Protein AF-A0A3C1WNS5-F1 (afdb_monomer_lite)

Radius of gyration: 11.4 Å; chains: 1; bounding box: 28×20×23 Å

Foldseek 3Di:
DAAKDFDDDPNRTQGIWGDPPVDIDDPHDPVPDDDDD

Sequence (37 aa):
EKGWLLAQYENHPLGWLKSLGNRMNNYFPTEWRIRNY

Structure (mmCIF, N/CA/C/O backbone):
data_AF-A0A3C1WNS5-F1
#
_entry.id   AF-A0A3C1WNS5-F1
#
loop_
_atom_site.group_PDB
_atom_site.id
_atom_site.type_symbol
_atom_site.label_atom_id
_atom_site.label_alt_id
_atom_site.label_comp_id
_atom_site.label_asym_id
_atom_site.label_entity_id
_atom_site.label_seq_id
_atom_site.pdbx_PDB_ins_code
_atom_site.Cartn_x
_atom_site.Cartn_y
_atom_site.Cartn_z
_atom_site.occupancy
_atom_site.B_iso_or_equiv
_atom_site.auth_seq_id
_atom_site.auth_comp_id
_atom_site.auth_asym_id
_atom_site.auth_atom_id
_atom_site.pdbx_PDB_model_num
ATOM 1 N N . GLU A 1 1 ? -5.677 7.494 10.705 1.00 70.69 1 GLU A N 1
ATOM 2 C CA . GLU A 1 1 ? -6.645 6.377 10.690 1.00 70.69 1 GLU A CA 1
ATOM 3 C C . GLU A 1 1 ? -5.899 5.046 10.746 1.00 70.69 1 GLU A C 1
ATOM 5 O O . GLU A 1 1 ? -4.864 4.919 10.092 1.00 70.69 1 GLU A O 1
ATOM 10 N N . LYS A 1 2 ? -6.341 4.103 11.584 1.00 86.38 2 LYS A N 1
ATOM 11 C CA . LYS A 1 2 ? -5.756 2.754 11.679 1.00 86.38 2 LYS A CA 1
ATOM 12 C C . LYS A 1 2 ? -6.655 1.798 10.905 1.00 86.38 2 LYS A C 1
ATOM 14 O O . LYS A 1 2 ? -7.865 1.845 11.092 1.00 86.38 2 LYS A O 1
ATOM 19 N N . GLY A 1 3 ? -6.080 0.940 10.068 1.00 94.56 3 GLY A N 1
ATOM 20 C CA . GLY A 1 3 ? -6.864 0.030 9.235 1.00 94.56 3 GLY A CA 1
ATOM 21 C C . GLY A 1 3 ? -6.230 -0.261 7.882 1.00 94.56 3 GLY A C 1
ATOM 22 O O .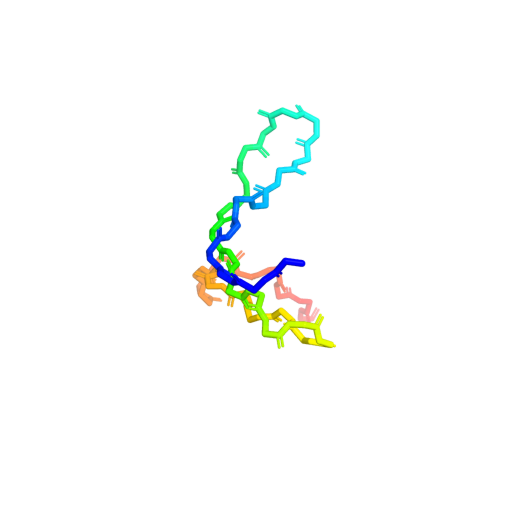 GLY A 1 3 ? -5.048 0.008 7.662 1.00 94.56 3 GLY A O 1
ATOM 23 N N . TRP A 1 4 ? -7.028 -0.846 6.996 1.00 95.56 4 TRP A N 1
ATOM 24 C CA . TRP A 1 4 ? -6.646 -1.116 5.616 1.00 95.56 4 TRP A CA 1
ATOM 25 C C . TRP A 1 4 ? -6.919 0.104 4.743 1.00 95.56 4 TRP A C 1
ATOM 27 O O . TRP A 1 4 ? -7.984 0.705 4.837 1.00 95.56 4 TRP A O 1
ATOM 37 N N . LEU A 1 5 ? -5.949 0.458 3.907 1.00 95.12 5 LEU A N 1
ATOM 38 C CA . LEU A 1 5 ? -6.004 1.589 2.989 1.00 95.12 5 LEU A CA 1
ATOM 39 C C . LEU A 1 5 ? -5.621 1.117 1.587 1.00 95.12 5 LEU A C 1
ATOM 41 O O . LEU A 1 5 ? -4.728 0.279 1.442 1.00 95.12 5 LEU A O 1
ATOM 45 N N . LEU A 1 6 ? -6.258 1.679 0.563 1.00 94.50 6 LEU A N 1
ATOM 46 C CA . LEU A 1 6 ? -5.857 1.485 -0.826 1.00 94.50 6 LEU A CA 1
ATOM 47 C C . LEU A 1 6 ? -4.810 2.543 -1.194 1.00 94.50 6 LEU A C 1
ATOM 49 O O . LEU A 1 6 ? -5.088 3.739 -1.133 1.00 94.50 6 LEU A O 1
ATOM 53 N N . ALA A 1 7 ? -3.605 2.115 -1.566 1.00 94.06 7 ALA A N 1
ATOM 54 C CA . ALA A 1 7 ? -2.617 2.992 -2.178 1.00 94.06 7 ALA A CA 1
ATOM 55 C C . ALA A 1 7 ? -3.046 3.317 -3.610 1.00 94.06 7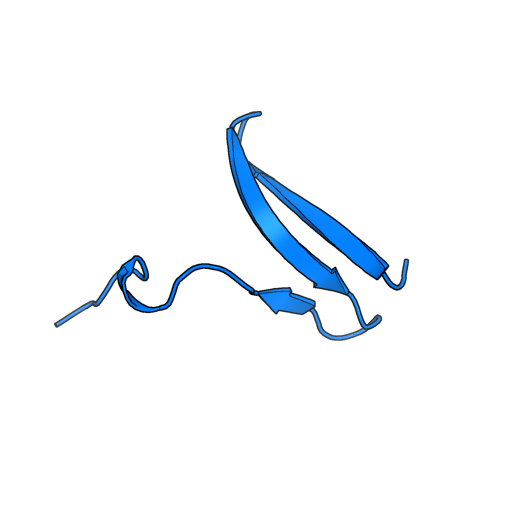 ALA A C 1
ATOM 57 O O . ALA A 1 7 ? -3.401 2.416 -4.369 1.00 94.06 7 ALA A O 1
ATOM 58 N N . GLN A 1 8 ? -2.974 4.590 -3.984 1.00 95.56 8 GLN A N 1
ATOM 59 C CA . GLN A 1 8 ? -3.367 5.074 -5.302 1.00 95.56 8 GLN A CA 1
ATOM 60 C C . GLN A 1 8 ? -2.448 6.218 -5.725 1.00 95.56 8 GLN A C 1
ATOM 62 O O . GLN A 1 8 ? -2.117 7.080 -4.911 1.00 95.56 8 GLN A O 1
ATOM 67 N N . TYR A 1 9 ? -2.066 6.239 -6.997 1.00 95.06 9 TYR A N 1
ATOM 68 C CA . TYR A 1 9 ? -1.370 7.359 -7.627 1.00 95.06 9 TYR A CA 1
ATOM 69 C C . TYR A 1 9 ? -2.090 7.706 -8.925 1.00 95.06 9 TYR A C 1
ATOM 71 O O . TYR A 1 9 ? -2.362 6.808 -9.709 1.00 95.06 9 TYR A O 1
ATOM 79 N N . GLU A 1 10 ? -2.463 8.972 -9.125 1.00 96.81 10 GLU A N 1
ATOM 80 C CA . GLU A 1 10 ? -3.187 9.426 -10.330 1.00 96.81 10 GLU A CA 1
ATOM 81 C C . GLU A 1 10 ? -4.410 8.566 -10.698 1.00 96.81 10 GLU A C 1
ATOM 83 O O . GLU A 1 10 ? -4.647 8.230 -11.852 1.00 96.81 10 GLU A O 1
ATOM 88 N N . ASN A 1 11 ? -5.209 8.177 -9.701 1.00 95.50 11 ASN A N 1
ATOM 89 C CA . ASN A 1 11 ? -6.356 7.273 -9.894 1.00 95.50 11 ASN A CA 1
ATOM 90 C C . ASN A 1 11 ? -6.017 5.835 -10.301 1.00 95.50 11 ASN A C 1
ATOM 92 O O . ASN A 1 11 ? -6.921 5.032 -10.516 1.00 95.50 11 ASN A O 1
ATOM 96 N N . HIS A 1 12 ? -4.739 5.470 -10.290 1.00 95.12 12 HIS A N 1
ATOM 97 C CA . HIS A 1 12 ? -4.284 4.104 -10.467 1.00 95.12 12 HIS A CA 1
ATOM 98 C C . HIS A 1 12 ? -4.090 3.402 -9.110 1.00 95.12 12 HIS A C 1
ATOM 100 O O . HIS A 1 12 ? -3.263 3.852 -8.309 1.00 95.12 12 HIS A O 1
ATOM 106 N N . PRO A 1 13 ? -4.829 2.316 -8.815 1.00 94.31 13 PRO A N 1
ATOM 107 C CA . PRO A 1 13 ? -4.674 1.571 -7.571 1.00 94.31 13 PRO A CA 1
ATOM 108 C C . PRO A 1 13 ? -3.366 0.769 -7.580 1.00 94.31 13 PRO A C 1
ATOM 110 O O . PRO A 1 13 ? -3.146 -0.084 -8.433 1.00 94.31 13 PRO A O 1
ATOM 113 N N . LEU A 1 14 ? -2.508 1.021 -6.594 1.00 92.38 14 LEU A N 1
ATOM 114 C CA . LEU A 1 14 ? -1.192 0.393 -6.440 1.00 92.38 14 LEU A CA 1
ATOM 115 C C . LEU A 1 14 ? -1.208 -0.804 -5.478 1.00 92.38 14 LEU A C 1
ATOM 117 O O . LEU A 1 14 ? -0.255 -1.577 -5.448 1.00 92.38 14 LEU A O 1
ATOM 121 N N . GLY A 1 15 ? -2.273 -0.969 -4.688 1.00 92.88 15 GLY A N 1
ATOM 122 C CA . GLY A 1 15 ? -2.461 -2.114 -3.793 1.00 92.88 15 GLY A CA 1
ATOM 123 C C . GLY A 1 15 ? -2.763 -1.732 -2.346 1.00 92.88 15 GLY A C 1
ATOM 124 O O . GLY A 1 15 ? -2.951 -0.565 -2.010 1.00 92.88 15 GLY A O 1
ATOM 125 N N . TRP A 1 16 ? -2.841 -2.736 -1.473 1.00 94.94 16 TRP A N 1
ATOM 126 C CA . TRP A 1 16 ? -3.273 -2.554 -0.088 1.00 94.94 16 TRP A CA 1
ATOM 127 C C . TRP A 1 16 ? -2.124 -2.216 0.863 1.00 94.94 16 TRP A C 1
ATOM 129 O O . TRP A 1 16 ? -1.048 -2.820 0.838 1.00 94.94 16 TRP A O 1
ATOM 139 N N . LEU A 1 17 ? -2.406 -1.293 1.777 1.00 96.06 17 LEU A N 1
ATOM 140 C CA . LEU A 1 17 ? -1.551 -0.927 2.895 1.00 96.06 17 LEU A CA 1
ATOM 141 C C . LEU A 1 17 ? -2.294 -1.175 4.209 1.00 96.06 17 LEU A C 1
ATOM 143 O O . LEU A 1 17 ? -3.490 -0.906 4.314 1.00 96.06 17 LEU A O 1
ATOM 147 N N . LYS A 1 18 ? -1.581 -1.619 5.247 1.00 96.06 18 LYS A N 1
ATOM 148 C CA . LYS A 1 18 ? -2.111 -1.639 6.620 1.00 96.06 18 LYS A CA 1
ATOM 149 C C . LYS A 1 18 ? -1.498 -0.499 7.420 1.00 96.06 18 LYS A C 1
ATOM 151 O O . LYS A 1 18 ? -0.313 -0.550 7.755 1.00 96.06 18 LYS A O 1
ATOM 156 N N . SER A 1 19 ? -2.303 0.511 7.734 1.00 95.94 19 SER A N 1
ATOM 157 C CA . SER A 1 19 ? -1.927 1.632 8.595 1.00 95.94 19 SER A CA 1
ATOM 158 C C . SER A 1 19 ? -2.035 1.245 10.069 1.00 95.94 19 SER A C 1
ATOM 160 O O . SER A 1 19 ? -3.100 0.858 10.557 1.00 95.94 19 SER A O 1
ATOM 162 N N . LEU A 1 20 ? -0.925 1.387 10.791 1.00 94.25 20 LEU A N 1
ATOM 163 C CA . LEU A 1 20 ? -0.819 1.194 12.240 1.00 94.25 20 LEU A CA 1
ATOM 164 C C . LEU A 1 20 ? -0.736 2.536 12.997 1.00 94.25 20 LEU A C 1
ATOM 166 O O . LEU A 1 20 ? -0.550 2.548 14.213 1.00 94.25 20 LEU A O 1
ATOM 170 N N . GLY A 1 21 ? -0.883 3.667 12.296 1.00 90.62 21 GLY A N 1
ATOM 171 C CA . GLY A 1 21 ? -0.653 5.017 12.820 1.00 90.62 21 GLY A CA 1
ATOM 172 C C . GLY A 1 21 ? 0.675 5.577 12.316 1.00 90.62 21 GLY A C 1
ATOM 173 O O . GLY A 1 21 ? 0.705 6.200 11.264 1.00 90.62 21 GLY A O 1
ATOM 174 N N . ASN A 1 22 ? 1.776 5.301 13.022 1.00 93.25 22 ASN A N 1
ATOM 175 C CA . ASN A 1 22 ? 3.114 5.811 12.663 1.00 93.25 22 ASN A CA 1
ATOM 176 C C . ASN A 1 22 ? 3.838 4.970 11.599 1.00 93.25 22 ASN A C 1
ATOM 178 O O . ASN A 1 22 ? 4.925 5.323 11.153 1.00 93.25 22 ASN A O 1
ATOM 182 N N . ARG A 1 23 ? 3.264 3.826 11.223 1.00 93.06 23 ARG A N 1
ATOM 183 C CA . ARG A 1 23 ? 3.823 2.901 10.239 1.00 93.06 23 ARG A CA 1
ATOM 184 C C . ARG A 1 23 ? 2.724 2.426 9.310 1.00 93.06 23 ARG A C 1
ATOM 186 O O . ARG A 1 23 ? 1.605 2.158 9.749 1.00 93.06 23 ARG A O 1
ATOM 193 N N . MET A 1 24 ? 3.090 2.244 8.049 1.00 95.44 24 MET A N 1
ATOM 194 C CA . MET A 1 24 ? 2.277 1.550 7.063 1.00 95.44 24 MET A CA 1
ATOM 195 C C . MET A 1 24 ? 3.034 0.315 6.586 1.00 95.44 24 MET A C 1
ATOM 197 O O . MET A 1 24 ? 4.207 0.396 6.227 1.00 95.44 24 MET A O 1
ATOM 201 N N . ASN A 1 25 ? 2.379 -0.840 6.614 1.00 9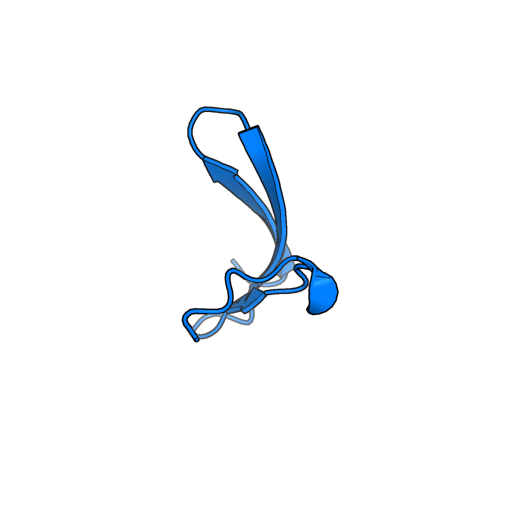4.44 25 ASN A N 1
ATOM 202 C CA . ASN A 1 25 ? 2.904 -2.047 5.987 1.00 94.44 25 ASN A CA 1
ATOM 203 C C . ASN A 1 25 ? 2.408 -2.100 4.548 1.00 94.44 25 ASN A C 1
ATOM 205 O O . ASN A 1 25 ? 1.196 -2.086 4.332 1.00 94.44 25 ASN A O 1
ATOM 209 N N . ASN A 1 26 ? 3.335 -2.174 3.593 1.00 92.75 26 ASN A N 1
ATOM 210 C CA . ASN A 1 26 ? 3.010 -2.364 2.188 1.00 92.75 26 ASN A CA 1
ATOM 211 C C . ASN A 1 26 ? 2.889 -3.861 1.870 1.00 92.75 26 ASN A C 1
ATOM 213 O O . ASN A 1 26 ? 3.844 -4.611 2.080 1.00 92.75 26 ASN A O 1
ATOM 217 N N . TYR A 1 27 ? 1.720 -4.275 1.376 1.00 91.81 27 TYR A N 1
ATOM 218 C CA . TYR A 1 27 ? 1.429 -5.651 0.965 1.00 91.81 27 TYR A CA 1
ATOM 219 C C . TYR A 1 27 ? 1.585 -5.853 -0.550 1.00 91.81 27 TYR A C 1
ATOM 221 O O . TYR A 1 27 ? 1.011 -6.778 -1.118 1.00 91.81 27 TYR A O 1
ATOM 229 N N . PHE A 1 28 ? 2.372 -5.003 -1.214 1.00 90.31 28 PHE A N 1
ATOM 230 C CA . PHE A 1 28 ? 2.711 -5.177 -2.620 1.00 90.31 28 PHE A CA 1
ATOM 231 C C . PHE A 1 28 ? 3.560 -6.446 -2.829 1.00 90.31 28 PHE A C 1
ATOM 233 O O . PHE A 1 28 ? 4.520 -6.656 -2.062 1.00 90.31 28 PHE A O 1
ATOM 240 N N . PRO A 1 29 ? 3.243 -7.269 -3.852 1.00 89.56 29 PRO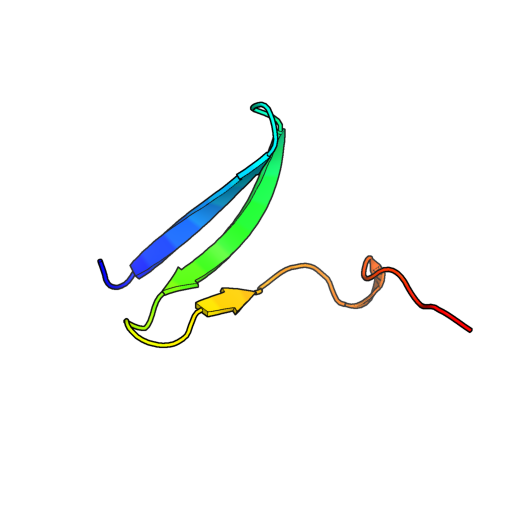 A N 1
ATOM 241 C CA . PRO A 1 29 ? 3.959 -8.507 -4.143 1.00 89.56 29 PRO A CA 1
ATOM 242 C C . PRO A 1 29 ? 5.470 -8.282 -4.238 1.00 89.56 29 PRO A C 1
ATOM 244 O O . PRO A 1 29 ? 5.942 -7.303 -4.819 1.00 89.56 29 PRO A O 1
ATOM 247 N N . THR A 1 30 ? 6.253 -9.172 -3.629 1.00 88.62 30 THR A N 1
ATOM 248 C CA . THR A 1 30 ? 7.714 -8.997 -3.534 1.00 88.62 30 THR A CA 1
ATOM 249 C C . THR A 1 30 ? 8.392 -9.231 -4.881 1.00 88.62 30 THR A C 1
ATOM 251 O O . THR A 1 30 ? 9.391 -8.592 -5.208 1.00 88.62 30 THR A O 1
ATOM 254 N N . GLU A 1 31 ? 7.821 -10.120 -5.682 1.00 90.38 31 GLU A N 1
ATOM 255 C CA . GLU A 1 31 ? 8.187 -10.419 -7.059 1.00 90.38 31 GLU A CA 1
ATOM 256 C C . GLU A 1 31 ? 8.046 -9.213 -7.999 1.00 90.38 31 GLU A C 1
ATOM 258 O O . GLU A 1 31 ? 8.766 -9.146 -8.989 1.00 90.38 31 GLU A O 1
ATOM 263 N N . TRP A 1 32 ? 7.172 -8.252 -7.681 1.00 88.19 32 TRP A N 1
ATOM 264 C CA . TRP A 1 32 ? 6.901 -7.075 -8.517 1.00 88.19 32 TRP A CA 1
ATOM 265 C C . TRP A 1 32 ? 7.656 -5.827 -8.067 1.00 88.19 32 TRP A C 1
ATOM 267 O O . TRP A 1 32 ? 7.565 -4.777 -8.702 1.00 88.19 32 TRP A O 1
ATOM 277 N N . ARG A 1 33 ? 8.387 -5.902 -6.952 1.00 88.44 33 ARG A N 1
ATOM 278 C CA . ARG A 1 33 ? 9.185 -4.769 -6.483 1.00 88.44 33 ARG A CA 1
ATOM 279 C C . ARG A 1 33 ? 10.259 -4.459 -7.513 1.00 88.44 33 ARG A C 1
ATOM 281 O O . ARG A 1 33 ? 10.934 -5.363 -8.000 1.00 88.44 33 ARG A O 1
ATOM 288 N N . ILE A 1 34 ? 10.445 -3.174 -7.791 1.00 89.31 34 ILE A N 1
ATOM 289 C CA . ILE A 1 34 ? 11.548 -2.697 -8.620 1.00 89.31 34 ILE A CA 1
ATOM 290 C C . ILE A 1 34 ? 12.850 -3.123 -7.937 1.00 89.31 34 ILE A C 1
ATOM 292 O O . ILE A 1 34 ? 13.104 -2.765 -6.784 1.00 89.31 34 ILE A O 1
ATOM 296 N N . ARG A 1 35 ? 13.645 -3.938 -8.630 1.00 86.75 35 ARG A N 1
ATOM 297 C CA . ARG A 1 35 ? 14.960 -4.383 -8.170 1.00 86.75 35 ARG A CA 1
ATOM 298 C C . ARG A 1 35 ? 16.004 -3.560 -8.910 1.00 86.75 35 ARG A C 1
ATOM 300 O O . ARG A 1 35 ? 16.120 -3.682 -10.124 1.00 86.75 35 ARG A O 1
ATOM 307 N N . ASN A 1 36 ? 16.736 -2.728 -8.182 1.00 78.75 36 ASN A N 1
ATOM 308 C CA . ASN A 1 36 ? 17.915 -2.054 -8.712 1.00 78.75 36 ASN A CA 1
ATOM 309 C C . ASN A 1 36 ? 19.092 -3.016 -8.513 1.00 78.75 36 ASN A C 1
ATOM 311 O O . ASN A 1 36 ? 19.614 -3.101 -7.401 1.00 78.75 36 ASN A O 1
ATOM 315 N N . TYR A 1 37 ? 19.403 -3.815 -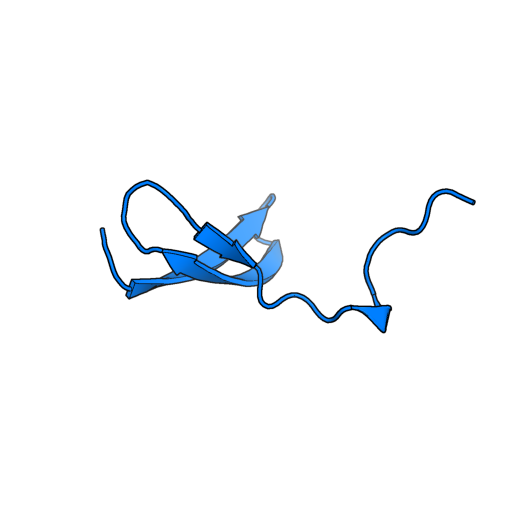9.533 1.00 73.69 37 TYR A N 1
ATOM 316 C CA . TYR A 1 37 ? 20.663 -4.560 -9.589 1.00 73.69 37 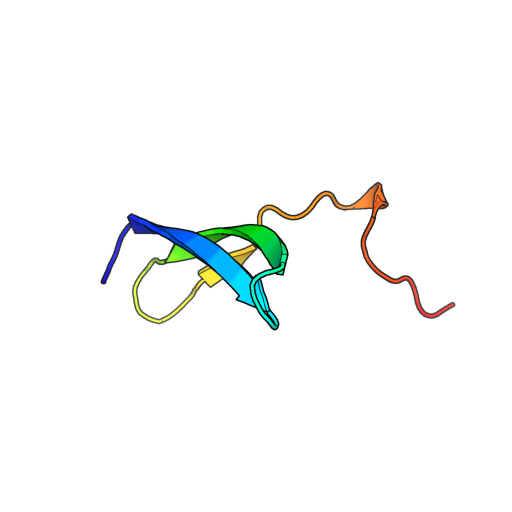TYR A CA 1
ATOM 317 C C . TYR A 1 37 ? 21.792 -3.640 -10.048 1.00 73.69 37 TYR A C 1
ATOM 319 O O . TYR A 1 37 ? 21.500 -2.731 -10.860 1.00 73.69 37 TYR A O 1
#

Secondary structure (DSSP, 8-state):
--EEEEEEETTEEEEEEEE-SS-EEE---GGGS----

pLDDT: mean 91.38, std 5.85, range [70.69, 96.81]